Protein AF-A0A1V5IQM3-F1 (afdb_monomer_lite)

Sequence (77 aa):
MDSVARGSGVTATDARINVYNLRGQKVKSLAPDVAGRGIFSWDGTNETGNACANGIYLLGLSLDNRLVQSKRVTLLK

Foldseek 3Di:
DDDDDDDDPPPPWFKKKFKADPVRDTFDIDGFDPPPDTDDDDPCHGPVRHHHDWAKMKIFIDTNNHGPDIDIDTDDD

Secondary structure (DSSP, 8-state):
--------------EEEEEEETTS-EEEEE----SSS------SB-TTSPBPPSEEEEEEEEETTEEEEEEEEEE--

Radius of gyration: 17.22 Å; chains: 1; bounding box: 45×22×58 Å

pLDDT: mean 85.54, std 18.31, range [37.75, 98.44]

Structure (mmCIF, N/CA/C/O backbone):
data_AF-A0A1V5IQM3-F1
#
_entry.id   AF-A0A1V5IQM3-F1
#
loop_
_atom_site.group_PDB
_atom_site.id
_atom_site.type_symbol
_atom_site.label_atom_id
_atom_site.label_alt_id
_atom_site.label_comp_id
_atom_site.label_asym_id
_atom_site.label_entity_id
_atom_site.label_seq_id
_atom_site.pdbx_PDB_ins_code
_atom_site.Cartn_x
_atom_site.Cartn_y
_atom_site.Cartn_z
_atom_site.occupancy
_atom_site.B_iso_or_equiv
_atom_site.auth_seq_id
_atom_site.auth_comp_id
_atom_site.auth_asym_id
_atom_site.auth_atom_id
_atom_site.pdbx_PDB_model_num
ATOM 1 N N . MET A 1 1 ? 31.314 -1.337 -44.105 1.00 41.03 1 MET A N 1
ATOM 2 C CA . MET A 1 1 ? 31.462 0.048 -43.634 1.00 41.03 1 MET A CA 1
ATOM 3 C C . MET A 1 1 ? 30.067 0.617 -43.393 1.00 41.03 1 MET A C 1
ATOM 5 O O . MET A 1 1 ? 29.472 1.118 -44.328 1.00 41.03 1 MET A O 1
ATOM 9 N N . ASP A 1 2 ? 29.388 0.478 -42.262 1.00 37.75 2 ASP A N 1
ATOM 10 C CA . ASP A 1 2 ? 29.605 -0.289 -41.043 1.00 37.75 2 ASP A CA 1
ATOM 11 C C . ASP A 1 2 ? 28.239 -0.705 -40.496 1.00 37.75 2 ASP A C 1
ATOM 13 O O . ASP A 1 2 ? 27.257 0.031 -40.562 1.00 37.75 2 ASP A O 1
ATOM 17 N N . SER A 1 3 ? 28.203 -1.927 -39.980 1.00 47.59 3 SER A N 1
ATOM 18 C CA . SER A 1 3 ? 27.120 -2.472 -39.178 1.00 47.59 3 SER A CA 1
ATOM 19 C C . SER A 1 3 ? 27.271 -1.951 -37.753 1.00 47.59 3 SER A C 1
ATOM 21 O O . SER A 1 3 ? 28.277 -2.264 -37.122 1.00 47.59 3 SER A O 1
ATOM 23 N N . VAL A 1 4 ? 26.251 -1.286 -37.205 1.00 47.75 4 VAL A N 1
ATOM 24 C CA . VAL A 1 4 ? 26.017 -1.268 -35.752 1.00 47.75 4 VAL A CA 1
ATOM 25 C C . VAL A 1 4 ? 24.520 -1.404 -35.478 1.00 47.75 4 VAL A C 1
ATOM 27 O O . VAL A 1 4 ? 23.759 -0.443 -35.510 1.00 47.75 4 VAL A O 1
ATOM 30 N N . ALA A 1 5 ? 24.114 -2.634 -35.171 1.00 54.03 5 ALA A N 1
ATOM 31 C CA . ALA A 1 5 ? 22.986 -2.917 -34.295 1.00 54.03 5 ALA A CA 1
ATOM 32 C C . ALA A 1 5 ? 23.540 -3.398 -32.942 1.00 54.03 5 ALA A C 1
ATOM 34 O O . ALA A 1 5 ? 24.495 -4.179 -32.946 1.00 54.03 5 ALA A O 1
ATOM 35 N N . ARG A 1 6 ? 22.903 -2.950 -31.839 1.00 45.56 6 ARG A N 1
ATOM 36 C CA . ARG A 1 6 ? 22.902 -3.403 -30.411 1.00 45.56 6 ARG A CA 1
ATOM 37 C C . ARG A 1 6 ? 23.009 -2.159 -29.508 1.00 45.56 6 ARG A C 1
ATOM 39 O O . ARG A 1 6 ? 24.006 -1.461 -29.575 1.00 45.56 6 ARG A O 1
ATOM 46 N N . GLY A 1 7 ? 21.969 -1.730 -28.786 1.00 39.84 7 GLY A N 1
ATOM 47 C CA . GLY A 1 7 ? 21.326 -2.378 -27.624 1.00 39.84 7 GLY A CA 1
ATOM 48 C C . GLY A 1 7 ? 21.767 -1.586 -26.375 1.00 39.84 7 GLY A C 1
ATOM 49 O O . GLY A 1 7 ? 22.957 -1.425 -26.166 1.00 39.84 7 GLY A O 1
ATOM 50 N N . SER A 1 8 ? 20.923 -0.968 -25.550 1.00 41.94 8 SER A N 1
ATOM 51 C CA . SER A 1 8 ? 19.770 -1.537 -24.858 1.00 41.94 8 SER A CA 1
ATOM 52 C C . SER A 1 8 ? 18.796 -0.411 -24.495 1.00 41.94 8 SER A C 1
ATOM 54 O O . SER A 1 8 ? 19.094 0.419 -23.640 1.00 41.94 8 SER A O 1
ATOM 56 N N . GLY A 1 9 ? 17.633 -0.367 -25.142 1.00 41.06 9 GLY A N 1
ATOM 57 C CA . GLY A 1 9 ? 16.523 0.440 -24.651 1.00 41.06 9 GLY A CA 1
ATOM 58 C C . GLY A 1 9 ? 15.922 -0.281 -23.455 1.00 41.06 9 GLY A C 1
ATOM 59 O O . GLY A 1 9 ? 15.195 -1.252 -23.636 1.00 41.06 9 GLY A O 1
ATOM 60 N N . VAL A 1 10 ? 16.244 0.153 -22.237 1.00 53.44 10 VAL A N 1
ATOM 61 C CA . VAL A 1 10 ? 15.406 -0.191 -21.088 1.00 53.44 10 VAL A CA 1
ATOM 62 C C . VAL A 1 10 ? 14.097 0.553 -21.320 1.00 53.44 10 VAL A C 1
ATOM 64 O O . VAL A 1 10 ? 14.006 1.752 -21.072 1.00 53.44 10 VAL A O 1
ATOM 67 N N . THR A 1 11 ? 13.092 -0.121 -21.875 1.00 55.34 11 THR A N 1
ATOM 68 C CA . THR A 1 11 ? 11.720 0.372 -21.774 1.00 55.34 11 THR A CA 1
ATOM 69 C C . THR A 1 11 ? 11.421 0.460 -20.286 1.00 55.34 11 THR A C 1
ATOM 71 O O . THR A 1 11 ? 11.462 -0.563 -19.602 1.00 55.34 11 THR A O 1
ATOM 74 N N . ALA A 1 12 ? 11.218 1.674 -19.772 1.00 62.78 12 ALA A N 1
ATOM 75 C CA . ALA A 1 12 ? 10.859 1.872 -18.377 1.00 62.78 12 ALA A CA 1
ATOM 76 C C . ALA A 1 12 ? 9.581 1.071 -18.102 1.00 62.78 12 ALA A C 1
ATOM 78 O O . ALA A 1 12 ? 8.530 1.369 -18.662 1.00 62.78 12 ALA A O 1
ATOM 79 N N . THR A 1 13 ? 9.700 0.011 -17.307 1.00 76.31 13 THR A N 1
ATOM 80 C CA . THR A 1 13 ? 8.561 -0.806 -16.892 1.00 76.31 13 THR A CA 1
ATOM 81 C C . THR A 1 13 ? 7.670 0.040 -15.986 1.00 76.31 13 THR A C 1
ATOM 83 O O . THR A 1 13 ? 8.155 0.567 -14.983 1.00 76.31 13 THR A O 1
ATOM 86 N N . ASP A 1 14 ? 6.381 0.174 -16.314 1.00 87.50 14 ASP A N 1
ATOM 87 C CA . ASP A 1 14 ? 5.423 0.912 -15.477 1.00 87.50 14 ASP A CA 1
ATOM 88 C C . ASP A 1 14 ? 5.109 0.072 -14.235 1.00 87.50 14 ASP A C 1
ATOM 90 O O . ASP A 1 14 ? 4.287 -0.851 -14.265 1.00 87.50 14 ASP A O 1
ATOM 94 N N . ALA A 1 15 ? 5.824 0.353 -13.148 1.00 91.31 15 ALA A N 1
ATOM 95 C CA . ALA A 1 15 ? 5.653 -0.321 -11.876 1.00 91.31 15 ALA A CA 1
ATOM 96 C C . ALA A 1 15 ? 4.632 0.414 -11.004 1.00 91.31 15 ALA A C 1
ATOM 98 O O . ALA A 1 15 ? 4.754 1.607 -10.733 1.00 91.31 15 ALA A O 1
ATOM 99 N N . ARG A 1 16 ? 3.646 -0.324 -10.486 1.00 94.31 16 ARG A N 1
ATOM 100 C CA . ARG A 1 16 ? 2.661 0.186 -9.525 1.00 94.31 16 ARG A CA 1
ATOM 101 C C . ARG A 1 16 ? 2.488 -0.750 -8.346 1.00 94.31 16 ARG A C 1
ATOM 103 O O . ARG A 1 16 ? 2.349 -1.959 -8.517 1.00 94.31 16 ARG A O 1
ATOM 110 N N . ILE A 1 17 ? 2.393 -0.177 -7.155 1.00 95.81 17 ILE A N 1
ATOM 111 C CA . ILE A 1 17 ? 1.933 -0.861 -5.952 1.00 95.81 17 ILE A CA 1
ATOM 112 C C . ILE A 1 17 ? 0.514 -0.397 -5.655 1.00 95.81 17 ILE A C 1
ATOM 114 O O . ILE A 1 17 ? 0.279 0.762 -5.326 1.00 95.81 17 ILE A O 1
ATOM 118 N N . ASN A 1 18 ? -0.435 -1.318 -5.741 1.00 97.50 18 ASN A N 1
ATOM 119 C CA . ASN A 1 18 ? -1.815 -1.073 -5.354 1.00 97.50 18 ASN A CA 1
ATOM 120 C C . ASN A 1 18 ? -2.071 -1.656 -3.962 1.00 97.50 18 ASN A C 1
ATOM 122 O O . ASN A 1 18 ? -1.715 -2.805 -3.697 1.00 97.50 18 ASN A O 1
ATOM 126 N N . VAL A 1 19 ? -2.717 -0.886 -3.092 1.00 98.19 19 VAL A N 1
ATOM 127 C CA . VAL A 1 19 ? -3.121 -1.318 -1.751 1.00 98.19 19 VAL A CA 1
ATOM 128 C C . VAL A 1 19 ? -4.620 -1.564 -1.749 1.00 98.19 19 VAL A C 1
ATOM 130 O O . VAL A 1 19 ? -5.386 -0.687 -2.149 1.00 98.19 19 VAL A O 1
ATOM 133 N N . TYR A 1 20 ? -5.048 -2.728 -1.270 1.00 98.44 20 TYR A N 1
ATOM 134 C CA . TYR A 1 20 ? -6.452 -3.121 -1.192 1.00 98.44 20 TYR A CA 1
ATOM 135 C C . TYR A 1 20 ? -6.842 -3.490 0.236 1.00 98.44 20 TYR A C 1
ATOM 137 O O . TYR A 1 20 ? -6.060 -4.106 0.962 1.00 98.44 20 TYR A O 1
ATOM 145 N N . ASN A 1 21 ? -8.070 -3.157 0.629 1.00 98.00 21 ASN A N 1
ATOM 146 C CA . ASN A 1 21 ? -8.670 -3.702 1.848 1.00 98.00 21 ASN A CA 1
ATOM 147 C C . ASN A 1 21 ? -9.197 -5.136 1.614 1.00 98.00 21 ASN A C 1
ATOM 149 O O . ASN A 1 21 ? -9.231 -5.623 0.483 1.00 98.00 21 ASN A O 1
ATOM 153 N N . LEU A 1 22 ? -9.659 -5.814 2.673 1.00 96.50 22 LEU A N 1
ATOM 154 C CA . LEU A 1 22 ? -10.192 -7.185 2.577 1.00 96.50 22 LEU A CA 1
ATOM 155 C C . LEU A 1 22 ? -11.452 -7.332 1.707 1.00 96.50 22 LEU A C 1
ATOM 157 O O . LEU A 1 22 ? -11.760 -8.442 1.286 1.00 96.50 22 LEU A O 1
ATOM 161 N N . ARG A 1 23 ? -12.168 -6.241 1.401 1.00 96.44 23 ARG A N 1
ATOM 162 C CA . ARG A 1 23 ? -13.287 -6.264 0.440 1.00 96.44 23 ARG A CA 1
ATOM 163 C C . ARG A 1 23 ? -12.815 -6.220 -1.018 1.00 96.44 23 ARG A C 1
ATOM 165 O O . ARG A 1 23 ? -13.644 -6.133 -1.915 1.00 96.44 23 ARG A O 1
ATOM 172 N N . GLY A 1 24 ? -11.503 -6.204 -1.260 1.00 95.88 24 GLY A N 1
ATOM 173 C CA . GLY A 1 24 ? -10.916 -6.055 -2.591 1.00 95.88 24 GLY A CA 1
ATOM 174 C C . GLY A 1 24 ? -10.966 -4.624 -3.134 1.00 95.88 24 GLY A C 1
ATOM 175 O O . GLY A 1 24 ? -10.638 -4.397 -4.294 1.00 95.88 24 GLY A O 1
ATOM 176 N N . GLN A 1 25 ? -11.358 -3.638 -2.323 1.00 97.69 25 GLN A N 1
ATOM 177 C CA . GLN A 1 25 ? -11.399 -2.245 -2.766 1.00 97.69 25 GLN A CA 1
ATOM 178 C C . GLN A 1 25 ? -9.999 -1.644 -2.704 1.00 97.69 25 GLN A C 1
ATOM 180 O O . GLN A 1 25 ? -9.332 -1.735 -1.669 1.00 97.69 25 GLN A O 1
ATOM 185 N N . LYS A 1 26 ? -9.575 -0.995 -3.792 1.00 97.88 26 LYS A N 1
ATOM 186 C CA . LYS A 1 26 ? -8.309 -0.260 -3.841 1.00 97.88 26 LYS A CA 1
ATOM 187 C C . LYS A 1 26 ? -8.408 0.989 -2.968 1.00 97.88 26 LYS A C 1
ATOM 189 O O . LYS A 1 26 ? -9.312 1.796 -3.160 1.00 97.88 26 LYS A O 1
ATOM 194 N N . VAL A 1 27 ? -7.480 1.141 -2.029 1.00 98.38 27 VAL A N 1
ATOM 195 C CA . VAL A 1 27 ? -7.417 2.283 -1.104 1.00 98.38 27 VAL A CA 1
ATOM 196 C C . VAL A 1 27 ? -6.256 3.227 -1.400 1.00 98.38 27 VAL A C 1
ATOM 198 O O . VAL A 1 27 ? -6.374 4.406 -1.079 1.00 98.38 27 VAL A O 1
ATOM 201 N N . LYS A 1 28 ? -5.168 2.734 -2.010 1.00 98.12 28 LYS A N 1
ATOM 202 C CA . LYS A 1 28 ? -4.013 3.545 -2.420 1.00 98.12 28 LYS A CA 1
ATOM 203 C C . LYS A 1 28 ? -3.376 3.006 -3.703 1.00 98.12 28 LYS 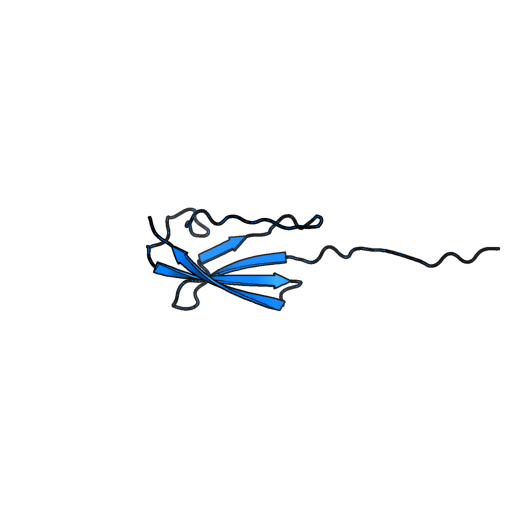A C 1
ATOM 205 O O . LYS A 1 28 ? -3.370 1.787 -3.906 1.00 98.12 28 LYS A O 1
ATOM 210 N N . SER A 1 29 ? -2.803 3.879 -4.528 1.00 96.69 29 SER A N 1
ATOM 211 C CA . SER A 1 29 ? -1.873 3.517 -5.605 1.00 96.69 29 SER A CA 1
ATOM 212 C C . SER A 1 29 ? -0.553 4.275 -5.449 1.00 96.69 29 SER A C 1
ATOM 214 O O . SER A 1 29 ? -0.546 5.489 -5.296 1.00 96.69 29 SER A O 1
ATOM 216 N N . LEU A 1 30 ? 0.575 3.570 -5.507 1.00 94.75 30 LEU A N 1
ATOM 217 C CA . LEU A 1 30 ? 1.917 4.144 -5.392 1.00 94.75 30 LEU A CA 1
ATOM 218 C C . LEU A 1 30 ? 2.736 3.772 -6.631 1.00 94.75 30 LEU A C 1
ATOM 220 O O . LEU A 1 30 ? 2.738 2.610 -7.039 1.00 94.75 30 LEU A O 1
ATOM 224 N N . ALA A 1 31 ? 3.438 4.740 -7.214 1.00 91.31 31 ALA A N 1
ATOM 225 C CA . ALA A 1 31 ? 4.375 4.523 -8.313 1.00 91.31 31 ALA A CA 1
ATOM 226 C C . ALA A 1 31 ? 5.810 4.587 -7.756 1.00 91.31 31 ALA A C 1
ATOM 228 O O . ALA A 1 31 ? 6.301 5.690 -7.511 1.00 91.31 31 ALA A O 1
ATOM 229 N N . PRO A 1 32 ? 6.457 3.445 -7.451 1.00 84.44 32 PRO A N 1
ATOM 230 C CA . PRO A 1 32 ? 7.848 3.451 -7.018 1.00 84.44 32 PRO A CA 1
ATOM 231 C C . PRO A 1 32 ? 8.758 3.966 -8.134 1.00 84.44 32 PRO A C 1
ATOM 233 O O . PRO A 1 32 ? 8.582 3.609 -9.298 1.00 84.44 32 PRO A O 1
ATOM 236 N N . ASP A 1 33 ? 9.771 4.744 -7.764 1.00 79.50 33 ASP A N 1
ATOM 237 C CA . ASP A 1 33 ? 10.869 5.057 -8.672 1.00 79.50 33 ASP A CA 1
ATOM 238 C C . ASP A 1 33 ? 11.705 3.786 -8.895 1.00 79.50 33 ASP A C 1
ATOM 240 O O . ASP A 1 33 ? 12.249 3.204 -7.952 1.00 79.50 33 ASP A O 1
ATOM 244 N N . VAL A 1 34 ? 11.738 3.299 -10.135 1.00 68.81 34 VAL A N 1
ATOM 245 C CA . VAL A 1 34 ? 12.298 1.992 -10.515 1.00 68.81 34 VAL A CA 1
ATOM 246 C C . VAL A 1 34 ? 13.604 2.102 -11.301 1.00 68.81 34 VAL A C 1
ATOM 248 O O . VAL A 1 34 ? 13.904 1.254 -12.141 1.00 68.81 34 VAL A O 1
ATOM 251 N N . ALA A 1 35 ? 14.452 3.080 -10.975 1.00 67.00 35 ALA A N 1
ATOM 252 C CA . ALA A 1 35 ? 15.848 3.117 -11.420 1.00 67.00 35 ALA A CA 1
ATOM 253 C C . ALA A 1 35 ? 16.709 2.006 -10.754 1.00 67.00 35 ALA A C 1
ATOM 255 O O . ALA A 1 35 ? 17.644 2.268 -10.000 1.00 67.00 35 ALA A O 1
ATOM 256 N N . GLY A 1 36 ? 16.380 0.731 -10.998 1.00 67.06 36 GLY A N 1
ATOM 257 C CA . GLY A 1 36 ? 17.128 -0.450 -10.546 1.00 67.06 36 GLY A CA 1
ATOM 258 C C . GLY A 1 36 ? 16.461 -1.225 -9.405 1.00 67.06 36 GLY A C 1
ATOM 259 O O . GLY A 1 36 ? 16.005 -2.348 -9.609 1.00 67.06 36 GLY A O 1
ATOM 260 N N . ARG A 1 37 ? 16.388 -0.650 -8.196 1.00 70.44 37 ARG A N 1
ATOM 261 C CA . ARG A 1 37 ? 15.704 -1.258 -7.036 1.00 70.44 37 ARG A CA 1
ATOM 262 C C . ARG A 1 37 ? 14.659 -0.289 -6.491 1.00 70.44 37 ARG A C 1
ATOM 264 O O . ARG A 1 37 ? 14.985 0.591 -5.703 1.00 70.44 37 ARG A O 1
ATOM 271 N N . GLY A 1 38 ? 13.405 -0.491 -6.888 1.00 74.69 38 GLY A N 1
ATOM 272 C CA . GLY A 1 38 ? 12.289 0.301 -6.381 1.00 74.69 38 GLY A CA 1
ATOM 273 C C . GLY A 1 38 ? 11.986 -0.028 -4.923 1.00 74.69 38 GLY A C 1
ATOM 274 O O . GLY A 1 38 ? 11.641 -1.164 -4.592 1.00 74.69 38 GLY A O 1
ATOM 275 N N . ILE A 1 39 ? 12.111 0.970 -4.053 1.00 81.81 39 ILE A N 1
ATOM 276 C CA . ILE A 1 39 ? 11.617 0.921 -2.675 1.00 81.81 39 ILE A CA 1
ATOM 277 C C . ILE A 1 39 ? 10.331 1.738 -2.633 1.00 81.81 39 ILE A C 1
ATOM 279 O O . ILE A 1 39 ? 10.254 2.821 -3.207 1.00 81.81 39 ILE A O 1
ATOM 283 N N . PHE A 1 40 ? 9.318 1.227 -1.941 1.00 88.38 40 PHE A N 1
ATOM 284 C CA . PHE A 1 40 ? 8.106 1.980 -1.650 1.00 88.38 40 PHE A CA 1
ATOM 285 C C . PHE A 1 40 ? 7.805 1.912 -0.156 1.00 88.38 40 PHE A C 1
ATOM 287 O O . PHE A 1 40 ? 8.166 0.948 0.521 1.00 88.38 40 PHE A O 1
ATOM 294 N N . SER A 1 41 ? 7.105 2.927 0.336 1.00 90.50 41 SER A N 1
ATOM 295 C CA . SER A 1 41 ? 6.536 2.949 1.677 1.00 90.50 41 SER A CA 1
ATOM 296 C C . SER A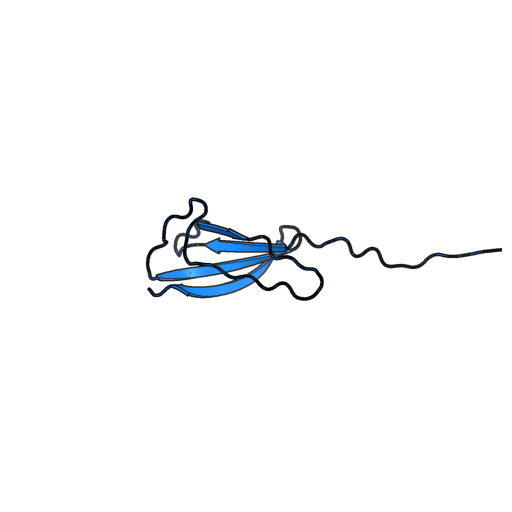 1 41 ? 5.067 3.329 1.582 1.00 90.50 41 SER A C 1
ATOM 298 O O . SER A 1 41 ? 4.694 4.190 0.784 1.00 90.50 41 SER A O 1
ATOM 300 N N . TRP A 1 42 ? 4.239 2.667 2.383 1.00 95.06 42 TRP A N 1
ATOM 301 C CA . TRP A 1 42 ? 2.848 3.042 2.572 1.00 95.06 42 TRP A CA 1
ATOM 302 C C . TRP A 1 42 ? 2.665 3.502 4.014 1.00 95.06 42 TRP A C 1
ATOM 304 O O . TRP A 1 42 ? 2.945 2.763 4.953 1.00 95.06 42 TRP A O 1
ATOM 314 N N . ASP A 1 43 ? 2.184 4.728 4.167 1.00 95.56 43 ASP A N 1
ATOM 315 C CA . ASP A 1 43 ? 1.965 5.435 5.431 1.00 95.56 43 ASP A CA 1
ATOM 316 C C . ASP A 1 43 ? 0.669 5.025 6.153 1.00 95.56 43 ASP A C 1
ATOM 318 O O . ASP A 1 43 ? 0.323 5.585 7.190 1.00 95.56 43 ASP A O 1
ATOM 322 N N . GLY A 1 44 ? -0.081 4.069 5.602 1.00 97.00 44 GLY A N 1
ATOM 323 C CA . GLY A 1 44 ? -1.365 3.656 6.156 1.00 97.00 44 GLY A CA 1
ATOM 324 C C . GLY A 1 44 ? -2.515 4.616 5.842 1.00 97.00 44 GLY A C 1
ATOM 325 O O . GLY A 1 44 ? -3.576 4.486 6.452 1.00 97.00 44 GLY A O 1
ATOM 326 N N . THR A 1 45 ? -2.355 5.563 4.909 1.00 97.69 45 THR A N 1
ATOM 327 C CA . THR A 1 45 ? -3.447 6.443 4.456 1.00 97.69 45 THR A CA 1
ATOM 328 C C . THR A 1 45 ? -4.067 5.956 3.148 1.00 97.69 45 THR A C 1
ATOM 330 O O . THR A 1 45 ? -3.485 5.153 2.421 1.00 97.69 45 THR A O 1
ATOM 333 N N . ASN A 1 46 ? -5.273 6.408 2.827 1.00 98.00 46 ASN A N 1
ATOM 334 C CA . ASN A 1 46 ? -5.880 6.186 1.519 1.00 98.00 46 ASN A CA 1
ATOM 335 C C . ASN A 1 46 ? -5.433 7.266 0.507 1.00 98.00 46 ASN A C 1
ATOM 337 O O . ASN A 1 46 ? -4.578 8.112 0.793 1.00 98.00 46 ASN A O 1
ATOM 341 N N . GLU A 1 47 ? -6.005 7.244 -0.696 1.00 97.75 47 GLU A N 1
ATOM 342 C CA . GLU A 1 47 ? -5.688 8.203 -1.764 1.00 97.75 47 GLU A CA 1
ATOM 343 C C . GLU A 1 47 ? -6.010 9.662 -1.393 1.00 97.75 47 GLU A C 1
ATOM 345 O O . GLU A 1 47 ? -5.367 10.582 -1.883 1.00 97.75 47 GLU A O 1
ATOM 350 N N . THR A 1 48 ? -6.967 9.882 -0.486 1.00 97.50 48 THR A N 1
ATOM 351 C CA . THR A 1 48 ? -7.347 11.219 -0.003 1.00 97.50 48 THR A CA 1
ATOM 352 C C . THR A 1 48 ? -6.560 11.651 1.239 1.00 97.50 48 THR A C 1
ATOM 354 O O . THR A 1 48 ? -6.905 12.656 1.849 1.00 97.50 48 THR A O 1
ATOM 357 N N . GLY A 1 49 ? -5.548 10.883 1.661 1.00 97.19 49 GLY A N 1
ATOM 358 C CA . GLY A 1 49 ? -4.747 11.160 2.860 1.00 97.19 49 GLY A CA 1
ATOM 359 C C . GLY A 1 49 ? -5.427 10.801 4.187 1.00 97.19 49 GLY A C 1
ATOM 360 O O . GLY A 1 49 ? -4.853 11.019 5.250 1.00 97.19 49 GLY A O 1
ATOM 361 N N . ASN A 1 50 ? -6.624 10.209 4.157 1.00 97.88 50 ASN A N 1
ATOM 362 C CA . ASN A 1 50 ? -7.315 9.771 5.367 1.00 97.88 50 ASN A CA 1
ATOM 363 C C . ASN A 1 50 ? -6.698 8.475 5.893 1.00 97.88 50 ASN A C 1
ATOM 365 O O . ASN A 1 50 ? -6.434 7.547 5.126 1.00 97.88 50 ASN A O 1
ATOM 369 N N . ALA A 1 51 ? -6.520 8.382 7.210 1.00 97.44 51 ALA A N 1
ATOM 370 C CA . ALA A 1 51 ? -5.985 7.185 7.844 1.00 97.44 51 ALA A CA 1
ATOM 371 C C . ALA A 1 51 ? -6.896 5.971 7.605 1.00 97.44 51 ALA A C 1
ATOM 373 O O . ALA A 1 51 ? -8.094 5.996 7.896 1.00 97.44 51 ALA A O 1
ATOM 374 N N . CYS A 1 52 ? -6.309 4.874 7.138 1.00 97.75 52 CYS A N 1
ATOM 375 C CA . CYS A 1 52 ? -6.994 3.597 7.038 1.00 97.75 52 CYS A CA 1
ATOM 376 C C . CYS A 1 52 ? -7.212 2.981 8.433 1.00 97.75 52 CYS A C 1
ATOM 378 O O . CYS A 1 52 ? -6.552 3.330 9.422 1.00 97.75 52 CYS A O 1
ATOM 380 N N . ALA A 1 53 ? -8.180 2.070 8.531 1.00 97.38 53 ALA A N 1
ATOM 381 C CA . ALA A 1 53 ? -8.457 1.332 9.761 1.00 97.38 53 ALA A CA 1
ATOM 382 C C . ALA A 1 53 ? -7.372 0.277 10.029 1.00 97.38 53 ALA A C 1
ATOM 384 O O . ALA A 1 53 ? -6.765 -0.239 9.087 1.00 97.38 53 ALA A O 1
ATOM 385 N N . ASN A 1 54 ? -7.180 -0.093 11.297 1.00 97.69 54 ASN A N 1
ATOM 386 C CA . ASN A 1 54 ? -6.370 -1.262 11.642 1.00 97.69 54 ASN A CA 1
ATOM 387 C C . ASN A 1 54 ? -6.963 -2.507 10.975 1.00 97.69 54 ASN A C 1
ATOM 389 O O . ASN A 1 54 ? -8.185 -2.644 10.880 1.00 97.69 54 ASN A O 1
ATOM 393 N N . GLY A 1 55 ? -6.110 -3.417 10.516 1.00 97.38 55 GLY A N 1
ATOM 394 C CA . GLY A 1 55 ? -6.568 -4.647 9.880 1.00 97.38 55 GLY A CA 1
ATOM 395 C C . GLY A 1 55 ? -5.636 -5.158 8.796 1.00 97.38 55 GLY A C 1
ATOM 396 O O . GLY A 1 55 ? -4.493 -4.730 8.668 1.00 97.38 55 GLY A O 1
ATOM 397 N N . ILE A 1 56 ? -6.135 -6.112 8.018 1.00 98.12 56 ILE A N 1
ATOM 398 C CA . ILE A 1 56 ? -5.368 -6.762 6.958 1.00 98.12 56 ILE A CA 1
ATOM 399 C C . ILE 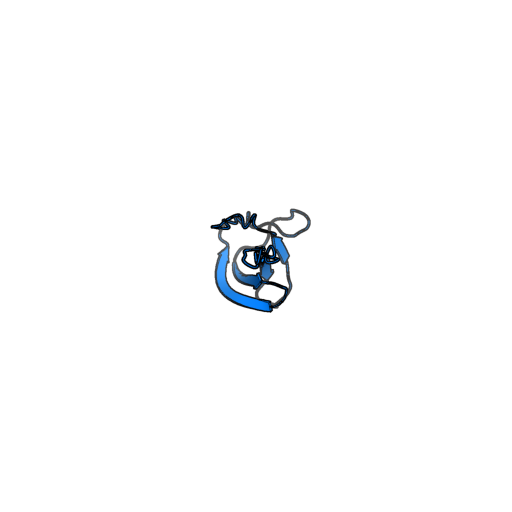A 1 56 ? -5.566 -6.021 5.635 1.00 98.12 56 ILE A C 1
ATOM 401 O O . ILE A 1 56 ? -6.688 -5.681 5.257 1.00 98.12 56 ILE A O 1
ATOM 405 N N . TYR A 1 57 ? -4.467 -5.848 4.909 1.00 98.38 57 TYR A N 1
ATOM 406 C CA . TYR A 1 57 ? -4.427 -5.269 3.574 1.00 98.38 57 TYR A CA 1
ATOM 407 C C . TYR A 1 57 ? -3.650 -6.173 2.618 1.00 98.38 57 TYR A C 1
ATOM 409 O O . TYR A 1 57 ? -2.804 -6.979 3.020 1.00 98.38 57 TYR A O 1
ATOM 417 N N . LEU A 1 58 ? -3.952 -6.034 1.331 1.00 98.31 58 LEU A N 1
ATOM 418 C CA . LEU A 1 58 ? -3.258 -6.712 0.245 1.00 98.31 58 LEU A CA 1
ATOM 419 C C . LEU A 1 58 ? -2.481 -5.676 -0.564 1.00 98.31 58 LEU A C 1
ATOM 421 O O . LEU A 1 58 ? -3.054 -4.703 -1.045 1.00 98.31 58 LEU A O 1
ATOM 425 N N . LEU A 1 59 ? -1.182 -5.898 -0.720 1.00 97.69 59 LEU A N 1
ATOM 426 C CA . LEU A 1 59 ? -0.305 -5.122 -1.588 1.00 97.69 59 LEU A CA 1
ATOM 427 C C . LEU A 1 59 ? -0.119 -5.897 -2.890 1.00 97.69 59 LEU A C 1
ATOM 429 O O . LEU A 1 59 ? 0.323 -7.044 -2.851 1.00 97.69 59 LEU A O 1
ATOM 433 N N . GLY A 1 60 ? -0.448 -5.292 -4.026 1.00 96.19 60 GLY A N 1
ATOM 434 C CA . GLY A 1 60 ? -0.264 -5.871 -5.354 1.00 96.19 60 GLY A CA 1
ATOM 435 C C . GLY A 1 60 ? 0.752 -5.083 -6.171 1.00 96.19 60 GLY A C 1
ATOM 436 O O . GLY A 1 60 ? 0.492 -3.927 -6.500 1.00 96.19 60 GLY A O 1
ATOM 437 N N . LEU A 1 61 ? 1.870 -5.716 -6.531 1.00 94.88 61 LEU A N 1
ATOM 438 C CA . LEU A 1 61 ? 2.832 -5.185 -7.495 1.00 94.88 61 LEU A CA 1
ATOM 439 C C . LEU A 1 61 ? 2.364 -5.518 -8.908 1.00 94.88 61 LEU A C 1
ATOM 441 O O . LEU A 1 61 ? 2.211 -6.688 -9.264 1.00 94.88 61 LEU A O 1
ATOM 445 N N . SER A 1 62 ? 2.160 -4.477 -9.703 1.00 93.00 62 SER A N 1
ATOM 446 C CA . SER A 1 62 ? 1.854 -4.569 -11.123 1.00 93.00 62 SER A CA 1
ATOM 447 C C . SER A 1 62 ? 3.010 -4.010 -11.941 1.00 93.00 62 SER A C 1
ATOM 449 O O . SER A 1 62 ? 3.536 -2.959 -11.589 1.00 93.00 62 SER A O 1
ATOM 451 N N . LEU A 1 63 ? 3.384 -4.711 -13.007 1.00 91.62 63 LEU A N 1
ATOM 452 C CA . LEU A 1 63 ? 4.338 -4.264 -14.020 1.00 91.62 63 LEU A CA 1
ATOM 453 C C . LEU A 1 63 ? 3.602 -4.245 -15.355 1.00 91.62 63 LEU A C 1
ATOM 455 O O . LEU A 1 63 ? 2.967 -5.245 -15.695 1.00 91.62 63 LEU A O 1
ATOM 459 N N . ASP A 1 64 ? 3.623 -3.116 -16.060 1.00 90.88 64 ASP A N 1
ATOM 460 C CA . ASP A 1 64 ? 2.921 -2.929 -17.339 1.00 90.88 64 ASP A CA 1
ATOM 461 C C . ASP A 1 64 ? 1.454 -3.396 -17.256 1.00 90.88 64 ASP A C 1
ATOM 463 O O . ASP A 1 64 ? 0.956 -4.196 -18.048 1.00 90.88 64 ASP A O 1
ATOM 467 N N . ASN A 1 65 ? 0.770 -2.939 -16.201 1.00 88.12 65 ASN A N 1
ATOM 468 C CA . ASN A 1 65 ? -0.615 -3.275 -15.853 1.00 88.12 65 ASN A CA 1
ATOM 469 C C . ASN A 1 65 ? -0.908 -4.761 -15.557 1.00 88.12 65 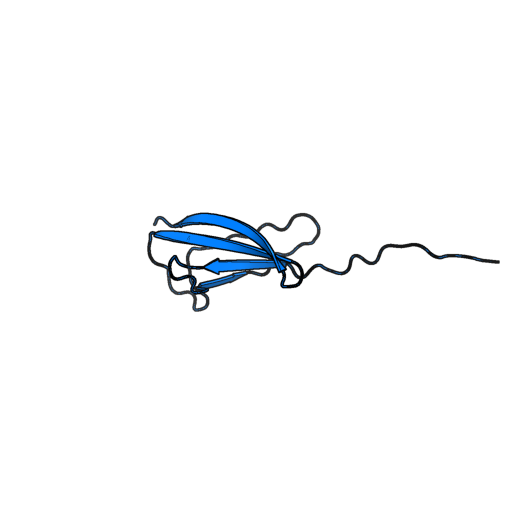ASN A C 1
ATOM 471 O O . ASN A 1 65 ? -2.067 -5.122 -15.341 1.00 88.12 65 ASN A O 1
ATOM 475 N N . ARG A 1 66 ? 0.105 -5.624 -15.457 1.00 93.25 66 ARG A N 1
ATOM 476 C CA . ARG A 1 66 ? -0.057 -7.024 -15.054 1.00 93.25 66 ARG A CA 1
ATOM 477 C C . ARG A 1 66 ? 0.333 -7.214 -13.595 1.00 93.25 66 ARG A C 1
ATOM 479 O O . ARG A 1 66 ? 1.455 -6.901 -13.213 1.00 93.25 66 ARG A O 1
ATOM 486 N N . LEU A 1 67 ? -0.559 -7.787 -12.786 1.00 94.56 67 LEU A N 1
ATOM 487 C CA . LEU A 1 67 ? -0.222 -8.211 -11.425 1.00 94.56 67 LEU A CA 1
ATOM 488 C C . LEU A 1 67 ? 0.837 -9.322 -11.489 1.00 94.56 67 LEU A C 1
ATOM 490 O O . LEU A 1 67 ? 0.582 -10.392 -12.043 1.00 94.56 67 LEU A O 1
ATOM 494 N N . VAL A 1 68 ? 2.012 -9.067 -10.920 1.00 95.31 68 VAL A N 1
ATOM 495 C CA . VAL A 1 68 ? 3.134 -10.022 -10.903 1.00 95.31 68 VAL A CA 1
ATOM 496 C C . VAL A 1 68 ? 3.414 -10.569 -9.509 1.00 95.31 68 VAL A C 1
ATOM 498 O O . VAL A 1 68 ? 3.958 -11.661 -9.376 1.00 95.31 68 VAL A O 1
ATOM 501 N N . GLN A 1 69 ? 3.021 -9.844 -8.459 1.00 95.31 69 GLN A N 1
ATOM 502 C CA . GLN A 1 69 ? 3.188 -10.293 -7.082 1.00 95.31 69 GLN A CA 1
ATOM 503 C C . GLN A 1 69 ? 2.127 -9.687 -6.168 1.00 95.31 69 GLN A C 1
ATOM 505 O O . GLN A 1 69 ? 1.728 -8.535 -6.328 1.00 95.31 69 GLN A O 1
ATOM 510 N N . SER A 1 70 ? 1.739 -10.444 -5.143 1.00 96.38 70 SER A N 1
ATOM 511 C CA . SER A 1 70 ? 0.921 -9.954 -4.038 1.00 96.38 70 SER A CA 1
ATOM 512 C C . SER A 1 70 ? 1.529 -10.294 -2.678 1.00 96.38 70 SER A C 1
ATOM 514 O O . SER A 1 70 ? 2.146 -11.349 -2.509 1.00 96.38 70 SER A O 1
ATOM 516 N N . LYS A 1 71 ? 1.318 -9.429 -1.686 1.00 96.88 71 LYS A N 1
ATOM 517 C CA . LYS A 1 71 ? 1.665 -9.667 -0.279 1.00 96.88 71 LYS A CA 1
ATOM 518 C C . LYS A 1 71 ? 0.508 -9.262 0.624 1.00 96.88 71 LYS A C 1
ATOM 520 O O . LYS A 1 71 ? -0.140 -8.248 0.394 1.00 96.88 71 LYS A O 1
ATOM 525 N N . ARG A 1 72 ? 0.272 -10.051 1.669 1.00 97.81 72 ARG A N 1
ATOM 526 C CA . ARG A 1 72 ? -0.662 -9.716 2.745 1.00 97.81 72 ARG A CA 1
ATOM 527 C C . ARG A 1 72 ? 0.108 -9.039 3.872 1.00 97.81 72 ARG A C 1
ATOM 529 O O . ARG A 1 72 ? 1.138 -9.564 4.287 1.00 97.81 72 ARG A O 1
ATOM 536 N N . VAL A 1 73 ? -0.401 -7.918 4.365 1.00 97.00 73 VAL A N 1
ATOM 537 C CA . VAL A 1 73 ? 0.189 -7.154 5.472 1.00 97.00 73 VAL A CA 1
ATOM 538 C C . VAL A 1 73 ? -0.879 -6.808 6.504 1.00 97.00 73 VAL A C 1
ATOM 540 O O . VAL A 1 73 ? -2.059 -6.716 6.165 1.00 97.00 73 VAL A O 1
ATOM 543 N N . THR A 1 74 ? -0.471 -6.613 7.754 1.00 97.69 74 THR A N 1
ATOM 544 C CA . THR A 1 74 ? -1.348 -6.111 8.817 1.00 97.69 74 THR A CA 1
ATOM 545 C C . THR A 1 74 ? -0.948 -4.675 9.122 1.00 97.69 74 THR A C 1
ATOM 547 O O . THR A 1 74 ? 0.209 -4.419 9.442 1.00 97.69 74 THR A O 1
ATOM 550 N N . LEU A 1 75 ? -1.899 -3.750 9.019 1.00 97.19 75 LEU A N 1
ATOM 551 C CA . LEU A 1 75 ? -1.747 -2.380 9.487 1.00 97.19 75 LEU A CA 1
ATOM 552 C C . LEU A 1 75 ? -2.166 -2.322 10.956 1.00 97.19 75 LEU A C 1
ATOM 554 O O . LEU A 1 75 ? -3.316 -2.622 11.294 1.00 97.19 75 LEU A O 1
ATOM 558 N N . LEU A 1 76 ? -1.220 -1.940 11.804 1.00 94.50 76 LEU A N 1
ATOM 559 C CA . LEU A 1 76 ? -1.407 -1.684 13.227 1.00 94.50 76 LEU A CA 1
ATOM 560 C C . LEU A 1 76 ? -1.022 -0.224 13.489 1.00 94.50 76 LEU A C 1
ATOM 562 O O . LEU A 1 76 ? -0.068 0.265 12.886 1.00 94.50 76 LEU A O 1
ATOM 566 N N . LYS A 1 77 ? -1.782 0.451 14.350 1.00 80.62 77 LYS A N 1
ATOM 567 C CA . LYS A 1 77 ? -1.458 1.779 14.885 1.00 80.62 77 LYS A CA 1
ATOM 568 C C . LYS A 1 77 ? -0.857 1.642 16.270 1.00 80.62 77 LYS A C 1
ATOM 570 O O . LYS A 1 77 ? 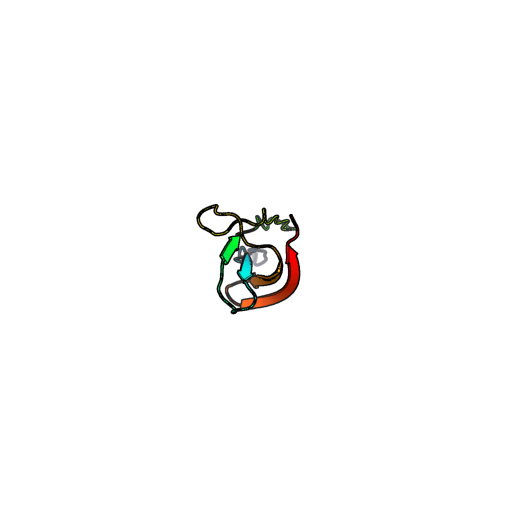-1.298 0.708 1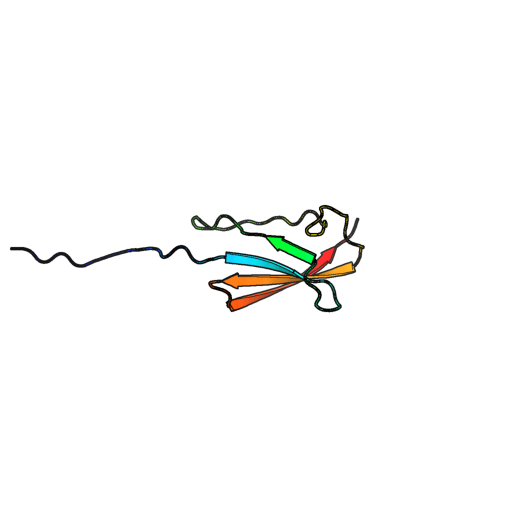6.980 1.00 80.62 77 LYS A O 1
#